Protein AF-A0A7R9FUA0-F1 (afdb_monomer)

InterPro domains:
  IPR000454 ATP synthase, F0 complex, subunit C [MF_01396] (3-68)
  IPR000454 ATP synthase, F0 complex, subunit C [PR00124] (5-24)
  IPR000454 ATP synthase, F0 complex, subunit C [PR00124] (26-41)
  IPR000454 ATP synthase, F0 complex, subunit C [PR00124] (43-68)
  IPR002146 ATP synthase, F0 complex, subunit b/b', bacterial/chloroplast [PF00430] (59-171)
  IPR005864 ATP synthase, F0 complex, subunit b, bacterial [TIGR01144] (65-170)
  IPR020537 ATP synthase, F0 complex, subunit C, DCCD-binding site [PS00605] (33-54)
  IPR028987 F-type ATP synthase subunit B-like, membrane domain superfamily [SSF81573] (109-167)
  IPR035921 F/V-ATP synthase subunit C superfamily [SSF81333] (5-68)
  IPR038662 F1F0 ATP synthase subunit C superfamily [G3DSA:1.20.20.10] (1-71)
  IPR050059 ATP synthase B chain [PTHR33445] (61-171)

Mean predicted aligned error: 13.06 Å

Nearest PDB structures (foldseek):
  7jg7-assembly1_2  TM=8.855E-01  e=2.041E-02  Mycolicibacterium smegmatis
  7njl-assembly1_P  TM=8.592E-01  e=2.041E-02  Mycolicibacterium smegmatis MC2 155

pLDDT: mean 89.9, std 9.07, range [44.91, 97.06]

Solvent-accessible surface area (backbone atoms only — not comparable to full-atom values): 8968 Å² total; per-residue (Å²): 108,62,70,54,49,32,54,51,48,31,51,50,37,52,52,53,35,54,51,50,42,50,51,48,52,52,55,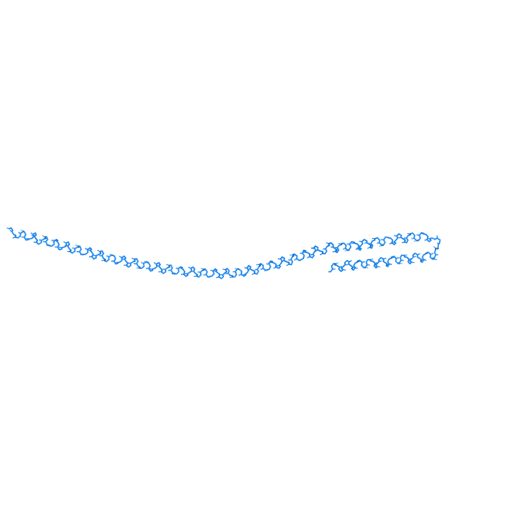42,52,58,48,31,74,74,39,65,91,53,35,70,59,47,51,52,55,42,51,53,54,40,51,53,46,47,53,55,31,53,51,52,33,51,52,32,48,49,50,37,67,64,49,51,56,60,52,51,51,56,50,51,52,50,52,50,53,50,52,52,51,51,53,48,51,52,50,49,52,52,50,51,53,50,49,50,52,49,48,55,49,50,55,49,48,54,52,50,54,50,52,51,52,53,49,51,52,49,54,52,50,53,49,53,55,49,53,54,51,50,53,51,50,53,53,52,50,49,52,53,51,52,51,50,51,51,50,50,51,51,50,51,51,50,52,52,52,51,53,56,64,74,73,112

Foldseek 3Di:
DLVCVLVVVLVVLVVVLVVQLVVLVVVLVVVCVVPVPCNVVSVVVSVVSSVVSVVVSVVSSVVSVCCCVPVVVVVVVVVVVVVVVVVVVVVVVVVVVVVVVVVVVVVVVVVVVVVVVVVVVVVVVVVVVVVVVVVVVVVVVVVVVVVVVVVVVVVVVVVVVVVVVVVVVVVD

Sequence (172 aa):
IASAGGAVGAGIAALAAGIGVGQIGKGALESIARQPEVAGEIRSNMILAAALVEGVALFGVIAGILAIKFAWKPILEALNERESNIADSIASAEKMKSEMASMKSENENLLNQAREERSLLLKEAKETKDKIINEAKDQAKEEANKIMLEARQQIEMQKNAAIVDVKNQIGS

Organism: NCBI:txid69355

Secondary structure (DSSP, 8-state):
-HHHHHHHHHHHHHHHHHHHHHHHHHHHHHHHHH-GGGHHHHHHHHHHHHHHHHHHHHHHHHHHHHHHHHHHHHHHHHHHHHHHHHHHHHHHHHHHHHHHHHHHHHHHHHHHHHHHHHHHHHHHHHHHHHHHHHHHHHHHHHHHHHHHHHHHHHHHHHHHHHHHHHHHHHT-

Structure (mmCIF, N/CA/C/O backbone):
data_AF-A0A7R9FUA0-F1
#
_entry.id   AF-A0A7R9FUA0-F1
#
loop_
_atom_site.group_PDB
_atom_site.id
_atom_site.type_symbol
_atom_site.label_atom_id
_atom_site.label_alt_id
_atom_site.label_comp_id
_atom_site.label_asym_id
_atom_site.label_entity_id
_atom_site.label_seq_id
_atom_site.pdbx_PDB_ins_code
_atom_site.Cartn_x
_atom_site.Cartn_y
_atom_site.Cartn_z
_atom_site.occupancy
_atom_site.B_iso_or_equiv
_atom_site.auth_seq_id
_atom_site.auth_comp_id
_atom_site.auth_asym_id
_atom_site.auth_atom_id
_atom_site.pdbx_PDB_model_num
ATOM 1 N N . ILE A 1 1 ? 9.793 -3.498 -24.331 1.00 51.75 1 ILE A N 1
ATOM 2 C CA . ILE A 1 1 ? 9.483 -2.537 -25.423 1.00 51.75 1 ILE A CA 1
ATOM 3 C C . ILE A 1 1 ? 10.664 -1.598 -25.683 1.00 51.75 1 ILE A C 1
ATOM 5 O O . ILE A 1 1 ? 11.112 -1.562 -26.820 1.00 51.75 1 ILE A O 1
ATOM 9 N N . ALA A 1 2 ? 11.254 -0.922 -24.682 1.00 54.72 2 ALA A N 1
ATOM 10 C CA . ALA A 1 2 ? 12.409 -0.047 -24.958 1.00 54.72 2 ALA A CA 1
ATOM 11 C C . ALA A 1 2 ? 13.696 -0.810 -25.324 1.00 54.72 2 ALA A C 1
ATOM 13 O O . ALA A 1 2 ? 14.436 -0.349 -26.186 1.00 54.72 2 ALA A O 1
ATOM 14 N N . SER A 1 3 ? 13.928 -2.002 -24.757 1.00 57.81 3 SER A N 1
ATOM 15 C CA . SER A 1 3 ? 15.054 -2.869 -25.153 1.00 57.81 3 SER A CA 1
ATOM 16 C C . SER A 1 3 ? 14.996 -3.291 -26.624 1.00 57.81 3 SER A C 1
ATOM 18 O O . SER A 1 3 ? 16.020 -3.321 -27.299 1.00 57.81 3 SER A O 1
ATOM 20 N N . ALA A 1 4 ? 13.790 -3.540 -27.138 1.00 61.22 4 ALA A N 1
ATOM 21 C CA . ALA A 1 4 ? 13.564 -3.800 -28.554 1.00 61.22 4 ALA A CA 1
ATOM 22 C C . ALA A 1 4 ? 13.719 -2.519 -29.392 1.00 61.22 4 ALA A C 1
ATOM 24 O O . ALA A 1 4 ? 14.338 -2.557 -30.447 1.00 61.22 4 ALA A O 1
ATOM 25 N N . GLY A 1 5 ? 13.226 -1.375 -28.903 1.00 69.06 5 GLY A N 1
ATOM 26 C CA . GLY A 1 5 ? 13.237 -0.105 -29.635 1.00 69.06 5 GLY A CA 1
ATOM 27 C C . GLY A 1 5 ? 14.632 0.390 -30.018 1.00 69.06 5 GLY A C 1
ATOM 28 O O . GLY A 1 5 ? 14.858 0.723 -31.177 1.00 69.06 5 GLY A O 1
ATOM 29 N N . GLY A 1 6 ? 15.591 0.406 -29.090 1.00 71.69 6 GLY A N 1
ATOM 30 C CA . GLY A 1 6 ? 16.940 0.881 -29.428 1.00 71.69 6 GLY A CA 1
ATOM 31 C C . GLY A 1 6 ? 17.837 -0.171 -30.092 1.00 71.69 6 GLY A C 1
ATOM 32 O O . GLY A 1 6 ? 18.723 0.215 -30.846 1.00 71.69 6 GLY A O 1
ATOM 33 N N . ALA A 1 7 ? 17.578 -1.476 -29.927 1.00 73.75 7 ALA A N 1
ATOM 34 C CA . ALA A 1 7 ? 18.237 -2.508 -30.740 1.00 73.75 7 ALA A CA 1
ATOM 35 C C . ALA A 1 7 ? 17.773 -2.445 -32.208 1.00 73.75 7 ALA A C 1
ATOM 37 O O . ALA A 1 7 ? 18.589 -2.493 -33.128 1.00 73.75 7 ALA A O 1
ATOM 38 N N . VAL A 1 8 ? 16.468 -2.256 -32.427 1.00 80.88 8 VAL A N 1
ATOM 39 C CA . VAL A 1 8 ? 15.888 -2.032 -33.759 1.00 80.88 8 VAL A CA 1
ATOM 40 C C . VAL A 1 8 ? 16.378 -0.706 -34.346 1.00 80.88 8 VAL A C 1
ATOM 42 O O . VAL A 1 8 ? 16.800 -0.672 -35.498 1.00 80.88 8 VAL A O 1
ATOM 45 N N . GLY A 1 9 ? 16.405 0.369 -33.552 1.00 81.44 9 GLY A N 1
ATOM 46 C CA . GLY A 1 9 ? 16.921 1.674 -33.976 1.00 81.44 9 GLY A CA 1
ATOM 47 C C . GLY A 1 9 ? 18.394 1.633 -34.389 1.00 81.44 9 GLY A C 1
ATOM 48 O O . GLY A 1 9 ? 18.750 2.174 -35.433 1.00 81.44 9 GLY A O 1
ATOM 49 N N . ALA A 1 10 ? 19.238 0.927 -33.630 1.00 82.19 10 ALA A N 1
ATOM 50 C CA . ALA A 1 10 ? 20.641 0.720 -33.980 1.00 82.19 10 ALA A CA 1
ATOM 51 C C . ALA A 1 10 ? 20.805 -0.084 -35.281 1.00 82.19 10 ALA A C 1
ATOM 53 O O . ALA A 1 10 ? 21.627 0.273 -36.124 1.00 82.19 10 ALA A O 1
ATOM 54 N N . GLY A 1 11 ? 19.992 -1.128 -35.479 1.00 83.56 11 GLY A N 1
ATOM 55 C CA . GLY A 1 11 ? 19.981 -1.909 -36.718 1.00 83.56 11 GLY A CA 1
ATOM 56 C C . GLY A 1 11 ? 19.582 -1.077 -37.940 1.00 83.56 11 GLY A C 1
ATOM 57 O O . GLY A 1 11 ? 20.246 -1.141 -38.972 1.00 83.56 11 GLY A O 1
ATOM 58 N N . ILE A 1 12 ? 18.549 -0.238 -37.813 1.00 88.12 12 ILE A N 1
ATOM 59 C CA . ILE A 1 12 ? 18.115 0.673 -38.883 1.00 88.12 12 ILE A CA 1
ATOM 60 C C . ILE A 1 12 ? 19.203 1.710 -39.192 1.00 88.12 12 ILE A C 1
ATOM 62 O O . ILE A 1 12 ? 19.491 1.950 -40.363 1.00 88.12 12 ILE A O 1
ATOM 66 N N . ALA A 1 13 ? 19.838 2.291 -38.170 1.00 86.62 13 ALA A N 1
ATOM 67 C CA . ALA A 1 13 ? 20.917 3.261 -38.353 1.00 86.62 13 ALA A CA 1
ATOM 68 C C . ALA A 1 13 ? 22.127 2.651 -39.081 1.00 86.62 13 ALA A C 1
ATOM 70 O O . ALA A 1 13 ? 22.660 3.265 -40.004 1.00 86.62 13 ALA A O 1
ATOM 71 N N . ALA A 1 14 ? 22.516 1.423 -38.724 1.00 86.31 14 ALA A N 1
ATOM 72 C CA . ALA A 1 14 ? 23.598 0.705 -39.394 1.00 86.31 14 ALA A CA 1
ATOM 73 C C . ALA A 1 14 ? 23.268 0.398 -40.867 1.00 86.31 14 ALA A C 1
ATOM 75 O O . ALA A 1 14 ? 24.108 0.599 -41.744 1.00 86.31 14 ALA A O 1
ATOM 76 N N . LEU A 1 15 ? 22.035 -0.033 -41.159 1.00 90.44 15 LEU A N 1
ATOM 77 C CA . LEU A 1 15 ? 21.583 -0.283 -42.532 1.00 90.44 15 LEU A CA 1
ATOM 78 C C . LEU A 1 15 ? 21.534 1.003 -43.366 1.00 90.44 15 LEU A C 1
ATOM 80 O O . LEU A 1 15 ? 22.014 1.016 -44.498 1.00 90.44 15 LEU A O 1
ATOM 84 N N . ALA A 1 16 ? 20.999 2.092 -42.810 1.00 90.56 16 ALA A N 1
ATOM 85 C CA . ALA A 1 16 ? 20.942 3.388 -43.482 1.00 90.56 16 ALA A CA 1
ATOM 86 C C . ALA A 1 16 ? 22.345 3.934 -43.791 1.00 90.56 16 ALA A C 1
ATOM 88 O O . ALA A 1 16 ? 22.583 4.416 -44.899 1.00 90.56 16 ALA A O 1
ATOM 89 N N . ALA A 1 17 ? 23.288 3.798 -42.853 1.00 91.38 17 ALA A N 1
ATOM 90 C CA . ALA A 1 17 ? 24.682 4.177 -43.065 1.00 91.38 17 ALA A CA 1
ATOM 91 C C . ALA A 1 17 ? 25.343 3.331 -44.161 1.00 91.38 17 ALA A C 1
ATOM 93 O O . ALA A 1 17 ? 25.964 3.884 -45.066 1.00 91.38 17 ALA A O 1
ATOM 94 N N . GLY A 1 18 ? 25.143 2.007 -44.139 1.00 92.50 18 GLY A N 1
ATOM 95 C CA . GLY A 1 18 ? 25.663 1.105 -45.169 1.00 92.50 18 GLY A CA 1
ATOM 96 C C . GLY A 1 18 ? 25.138 1.436 -46.570 1.00 92.50 18 GLY A C 1
ATOM 97 O O . GLY A 1 18 ? 25.909 1.474 -47.530 1.00 92.50 18 GLY A O 1
ATOM 98 N N . ILE A 1 19 ? 23.843 1.749 -46.688 1.00 94.75 19 ILE A N 1
ATOM 99 C CA . ILE A 1 19 ? 23.236 2.189 -47.953 1.00 94.75 19 ILE A CA 1
ATOM 100 C C . ILE A 1 19 ? 23.822 3.538 -48.396 1.00 94.75 19 ILE A C 1
ATOM 102 O O . ILE A 1 19 ? 24.214 3.676 -49.555 1.00 94.75 19 ILE A O 1
ATOM 106 N N . GLY A 1 20 ? 23.922 4.514 -47.489 1.00 92.94 20 GLY A N 1
ATOM 107 C CA . GLY A 1 20 ? 24.445 5.849 -47.792 1.00 92.94 20 GLY A CA 1
ATOM 108 C C . GLY A 1 20 ? 25.903 5.827 -48.258 1.00 92.94 20 GLY A C 1
ATOM 109 O O . GLY A 1 20 ? 26.226 6.385 -49.307 1.00 92.94 20 GLY A O 1
ATOM 110 N N . VAL A 1 21 ? 26.776 5.113 -47.540 1.00 93.62 21 VAL A N 1
ATOM 111 C CA . VAL A 1 21 ? 28.188 4.942 -47.922 1.00 93.62 21 VAL A CA 1
ATOM 112 C C . VAL A 1 21 ? 28.309 4.186 -49.249 1.00 93.62 21 VAL A C 1
ATOM 114 O O . VAL A 1 21 ? 29.110 4.567 -50.102 1.00 93.62 21 VAL A O 1
ATOM 117 N N . GLY A 1 22 ? 27.473 3.168 -49.481 1.00 92.88 22 GLY A N 1
ATOM 118 C CA . GLY A 1 22 ? 27.433 2.440 -50.752 1.00 92.88 22 GLY A CA 1
ATOM 119 C C . GLY A 1 22 ? 27.054 3.323 -51.948 1.00 92.88 22 GLY A C 1
ATOM 120 O O . GLY A 1 22 ? 27.674 3.227 -53.009 1.00 92.88 22 GLY A O 1
ATOM 121 N N . GLN A 1 23 ? 26.079 4.223 -51.782 1.00 95.12 23 GLN A N 1
ATOM 122 C CA . GLN A 1 23 ? 25.691 5.188 -52.818 1.00 95.12 23 GLN A CA 1
ATOM 123 C C . GLN A 1 23 ? 26.795 6.215 -53.096 1.00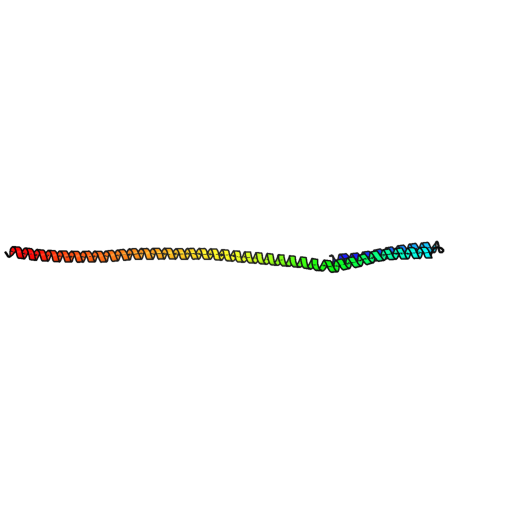 95.12 23 GLN A C 1
ATOM 125 O O . GLN A 1 23 ? 27.081 6.495 -54.262 1.00 95.12 23 GLN A O 1
ATOM 130 N N . ILE A 1 24 ? 27.450 6.721 -52.046 1.00 94.62 24 ILE A N 1
ATOM 131 C CA . ILE A 1 24 ? 28.606 7.621 -52.156 1.00 94.62 24 ILE A CA 1
ATOM 132 C C . ILE A 1 24 ? 29.740 6.937 -52.936 1.00 94.62 24 ILE A C 1
ATOM 134 O O . ILE A 1 24 ? 30.256 7.501 -53.902 1.00 94.62 24 ILE A O 1
ATOM 138 N N . GLY A 1 25 ? 30.080 5.694 -52.576 1.00 93.88 25 GLY A N 1
ATOM 139 C CA . GLY A 1 25 ? 31.113 4.911 -53.254 1.00 93.88 25 GLY A CA 1
ATOM 140 C C . GLY A 1 25 ? 30.787 4.644 -54.725 1.00 93.88 25 GLY A C 1
ATOM 141 O O . GLY A 1 25 ? 31.639 4.839 -55.591 1.00 93.88 25 GLY A O 1
ATOM 142 N N . LYS A 1 26 ? 29.540 4.267 -55.038 1.00 94.81 26 LYS A N 1
ATOM 143 C CA . LYS A 1 26 ? 29.090 4.057 -56.422 1.00 94.81 26 LYS A CA 1
ATOM 144 C C . LYS A 1 26 ? 29.214 5.332 -57.264 1.00 94.81 26 LYS A C 1
ATOM 146 O O . LYS A 1 26 ? 29.804 5.288 -58.342 1.00 94.81 26 LYS A O 1
ATOM 151 N N . GLY A 1 27 ? 28.704 6.461 -56.765 1.00 94.56 27 GLY A N 1
ATOM 152 C CA . GLY A 1 27 ? 28.768 7.743 -57.473 1.00 94.56 27 GLY A CA 1
ATOM 153 C C . GLY A 1 27 ? 30.206 8.222 -57.696 1.00 94.56 27 GLY A C 1
ATOM 154 O O . GLY A 1 27 ? 30.535 8.732 -58.770 1.00 94.56 27 GLY A O 1
ATOM 155 N N . ALA A 1 28 ? 31.087 7.993 -56.719 1.00 94.69 28 ALA A N 1
ATOM 156 C CA . ALA A 1 28 ? 32.506 8.307 -56.841 1.00 94.69 28 ALA A CA 1
ATOM 157 C C . ALA A 1 28 ? 33.205 7.444 -57.904 1.00 94.69 28 ALA A C 1
ATOM 159 O O . ALA A 1 28 ? 33.931 7.982 -58.738 1.00 94.69 28 ALA A O 1
ATOM 160 N N . LEU A 1 29 ? 32.960 6.127 -57.925 1.00 93.94 29 LEU A N 1
ATOM 161 C CA . LEU A 1 29 ? 33.554 5.214 -58.910 1.00 93.94 29 LEU A CA 1
ATOM 162 C C . LEU A 1 29 ? 33.118 5.540 -60.345 1.00 93.94 29 LEU A C 1
ATOM 164 O O . LEU A 1 29 ? 33.961 5.597 -61.240 1.00 93.94 29 LEU A O 1
ATOM 168 N N . GLU A 1 30 ? 31.827 5.804 -60.565 1.00 94.88 30 GLU A N 1
ATOM 169 C CA . GLU A 1 30 ? 31.300 6.201 -61.879 1.00 94.88 30 GLU A CA 1
ATOM 170 C C . GLU A 1 30 ? 31.902 7.532 -62.361 1.00 94.88 30 GLU A C 1
ATOM 172 O O . GLU A 1 30 ? 32.226 7.681 -63.541 1.00 94.88 30 GLU A O 1
ATOM 177 N N . SER A 1 31 ? 32.095 8.486 -61.447 1.00 93.12 31 SER A N 1
ATOM 178 C CA . SER A 1 31 ? 32.685 9.793 -61.759 1.00 93.12 31 SER A CA 1
ATOM 179 C C . SER A 1 31 ? 34.174 9.683 -62.099 1.00 93.12 31 SER A C 1
ATOM 181 O O . SER A 1 31 ? 34.619 10.274 -63.081 1.00 93.12 31 SER A O 1
ATOM 183 N N . ILE A 1 32 ? 34.928 8.865 -61.355 1.00 94.50 32 ILE A N 1
ATOM 184 C CA . ILE A 1 32 ? 36.348 8.583 -61.626 1.00 94.50 32 ILE A CA 1
ATOM 185 C C . ILE A 1 32 ? 36.524 7.889 -62.980 1.00 94.50 32 ILE A C 1
ATOM 187 O O . ILE A 1 32 ? 37.438 8.226 -63.726 1.00 94.50 32 ILE A O 1
ATOM 191 N N . ALA A 1 33 ? 35.643 6.943 -63.321 1.00 93.50 33 ALA A N 1
ATOM 192 C CA . ALA A 1 33 ? 35.697 6.246 -64.605 1.00 93.50 33 ALA A CA 1
ATOM 193 C C . ALA A 1 33 ? 35.474 7.190 -65.802 1.00 93.50 33 ALA A C 1
ATOM 195 O O . ALA A 1 33 ? 36.043 6.974 -66.869 1.00 93.50 33 ALA A O 1
ATOM 196 N N . ARG A 1 34 ? 34.659 8.241 -65.629 1.00 95.56 34 ARG A N 1
ATOM 197 C CA . ARG A 1 34 ? 34.401 9.259 -66.662 1.00 95.56 34 ARG A CA 1
ATOM 198 C C . ARG A 1 34 ? 35.485 10.332 -66.733 1.00 95.56 34 ARG A C 1
ATOM 200 O O . ARG A 1 34 ? 35.724 10.861 -67.813 1.00 95.56 34 ARG A O 1
ATOM 207 N N . GLN A 1 35 ? 36.097 10.679 -65.603 1.00 95.12 35 GLN A N 1
ATOM 208 C CA . GLN A 1 35 ? 37.088 11.750 -65.498 1.00 95.12 35 GLN A CA 1
ATOM 209 C C . GLN A 1 35 ? 38.278 11.296 -64.634 1.00 95.12 35 GLN A C 1
ATOM 211 O O . GLN A 1 35 ? 38.358 11.638 -63.451 1.00 95.12 35 GLN A O 1
ATOM 216 N N . PRO A 1 36 ? 39.224 10.524 -65.201 1.00 92.31 36 PRO A N 1
ATOM 217 C CA . PRO A 1 36 ? 40.348 9.983 -64.437 1.00 92.31 36 PRO A CA 1
ATOM 218 C C . PRO A 1 36 ? 41.317 11.068 -63.941 1.00 92.31 36 PRO A C 1
ATOM 220 O O . PRO A 1 36 ? 41.993 10.865 -62.935 1.00 92.31 36 PRO A O 1
ATOM 223 N N . GLU A 1 37 ? 41.355 12.230 -64.600 1.00 94.81 37 GLU A N 1
ATOM 224 C CA . GLU A 1 37 ? 42.251 13.344 -64.258 1.00 94.81 37 GLU A CA 1
ATOM 225 C C . GLU A 1 37 ? 41.959 13.959 -62.877 1.00 94.81 37 GLU A C 1
ATOM 227 O O . GLU A 1 37 ? 42.885 14.375 -62.185 1.00 94.81 37 GLU A O 1
ATOM 232 N N . VAL A 1 38 ? 40.698 13.949 -62.421 1.00 94.94 38 VAL A N 1
ATOM 233 C CA . VAL A 1 38 ? 40.273 14.510 -61.117 1.00 94.94 38 VAL A CA 1
ATOM 234 C C . VAL A 1 38 ? 40.051 13.439 -60.039 1.00 94.94 38 VAL A C 1
ATOM 236 O O . VAL A 1 38 ? 39.432 13.685 -59.001 1.00 94.94 38 VAL A O 1
ATOM 239 N N . ALA A 1 39 ? 40.566 12.223 -60.242 1.00 93.50 39 ALA A N 1
ATOM 240 C CA . ALA A 1 39 ? 40.287 11.090 -59.360 1.00 93.50 39 ALA A CA 1
ATOM 241 C C . ALA A 1 39 ? 40.723 11.303 -57.898 1.00 93.50 39 ALA A C 1
ATOM 243 O O . ALA A 1 39 ? 40.066 10.805 -56.981 1.00 93.50 39 ALA A O 1
ATOM 244 N N . GLY A 1 40 ? 41.817 12.036 -57.669 1.00 93.81 40 GLY A N 1
ATOM 245 C CA . GLY A 1 40 ? 42.303 12.347 -56.321 1.00 93.81 40 GLY A CA 1
ATOM 246 C C . GLY A 1 40 ? 41.316 13.199 -55.517 1.00 93.81 40 GLY A C 1
ATOM 247 O O . GLY A 1 40 ? 41.034 12.889 -54.359 1.00 93.81 40 GLY A O 1
ATOM 248 N N . GLU A 1 41 ? 40.732 14.218 -56.149 1.00 93.94 41 GLU A N 1
ATOM 249 C CA . GLU A 1 41 ? 39.766 15.123 -55.520 1.00 93.94 41 GLU A CA 1
ATOM 250 C C . GLU A 1 41 ? 38.442 14.408 -55.214 1.00 93.94 41 GLU A C 1
ATOM 252 O O . GLU A 1 41 ? 37.923 14.504 -54.100 1.00 93.94 41 GLU A O 1
ATOM 257 N N . ILE A 1 42 ? 37.951 13.591 -56.156 1.00 93.50 42 ILE A N 1
ATOM 258 C CA . ILE A 1 42 ? 36.741 12.777 -55.958 1.00 93.50 42 ILE A CA 1
ATOM 259 C C . ILE A 1 42 ? 36.920 11.815 -54.777 1.00 93.50 42 ILE A C 1
ATOM 261 O O . ILE A 1 42 ? 36.027 11.704 -53.937 1.00 93.50 42 ILE A O 1
ATOM 265 N N . ARG A 1 43 ? 38.073 11.138 -54.670 1.00 93.19 43 ARG A N 1
ATOM 266 C CA . ARG A 1 43 ? 38.357 10.232 -53.543 1.00 93.19 43 ARG A CA 1
ATOM 267 C C . ARG A 1 43 ? 38.380 10.966 -52.204 1.00 93.19 43 ARG A C 1
ATOM 269 O O . ARG A 1 43 ? 37.825 10.448 -51.239 1.00 93.19 43 ARG A O 1
ATOM 276 N N . SER A 1 44 ? 38.987 12.151 -52.147 1.00 93.62 44 SER A N 1
ATOM 277 C CA . SER A 1 44 ? 39.048 12.957 -50.922 1.00 93.62 44 SER A CA 1
ATOM 278 C C . SER A 1 44 ? 37.646 13.346 -50.437 1.00 93.62 44 SER A C 1
ATOM 280 O O . SER A 1 44 ? 37.272 13.063 -49.297 1.00 93.62 44 SER A O 1
ATOM 282 N N . ASN A 1 45 ? 36.821 13.893 -51.335 1.00 93.31 45 ASN A N 1
ATOM 283 C CA . ASN A 1 45 ? 35.456 14.309 -51.009 1.00 93.31 45 ASN A CA 1
ATOM 284 C C . ASN A 1 45 ? 34.553 13.113 -50.657 1.00 93.31 45 ASN A C 1
ATOM 286 O O . ASN A 1 45 ? 33.724 13.209 -49.752 1.00 93.31 45 ASN A O 1
ATOM 290 N N . MET A 1 46 ? 34.746 11.967 -51.321 1.00 95.31 46 MET A N 1
ATOM 291 C CA . MET A 1 46 ? 34.051 10.711 -51.017 1.00 95.31 46 MET A CA 1
ATOM 292 C C . MET A 1 46 ? 34.345 10.230 -49.592 1.00 95.31 46 MET A C 1
ATOM 294 O O . MET A 1 46 ? 33.416 9.899 -48.857 1.00 95.31 46 MET A O 1
ATOM 298 N N . ILE A 1 47 ? 35.621 10.199 -49.192 1.00 94.31 47 ILE A N 1
ATOM 299 C CA . ILE A 1 47 ? 36.030 9.764 -47.849 1.00 94.31 47 ILE A CA 1
ATOM 300 C C . ILE A 1 47 ? 35.473 10.715 -46.787 1.00 94.31 47 ILE A C 1
ATOM 302 O O . ILE A 1 47 ? 34.956 10.249 -45.774 1.00 94.31 47 ILE A O 1
ATOM 306 N N . LEU A 1 48 ? 35.516 12.029 -47.029 1.00 95.19 48 LEU A N 1
ATOM 307 C CA . LEU A 1 48 ? 34.947 13.017 -46.112 1.00 95.19 48 LEU A CA 1
ATOM 308 C C . LEU A 1 48 ? 33.438 12.803 -45.914 1.00 95.19 48 LEU A C 1
ATOM 310 O O . LEU A 1 48 ? 32.961 12.770 -44.781 1.00 95.19 48 LEU A O 1
ATOM 314 N N . ALA A 1 49 ? 32.691 12.611 -47.005 1.00 93.12 49 ALA A N 1
ATOM 315 C CA . ALA A 1 49 ? 31.257 12.348 -46.941 1.00 93.12 49 ALA A CA 1
ATOM 316 C C . ALA A 1 49 ? 30.946 11.025 -46.217 1.00 93.12 49 ALA A C 1
ATOM 318 O O . ALA A 1 49 ? 30.062 10.989 -45.361 1.00 93.12 49 ALA A O 1
ATOM 319 N N . ALA A 1 50 ? 31.694 9.956 -46.510 1.00 93.25 50 ALA A N 1
ATOM 320 C CA . ALA A 1 50 ? 31.536 8.663 -45.845 1.00 93.25 50 ALA A CA 1
ATOM 321 C C . ALA A 1 50 ? 31.816 8.753 -44.333 1.00 93.25 50 ALA A C 1
ATOM 323 O O . ALA A 1 50 ? 31.024 8.254 -43.536 1.00 93.25 50 ALA A O 1
ATOM 324 N N . ALA A 1 51 ? 32.876 9.463 -43.932 1.00 93.81 51 ALA A N 1
ATOM 325 C CA . ALA A 1 51 ? 33.230 9.658 -42.527 1.00 93.81 51 ALA A CA 1
ATOM 326 C C . ALA A 1 51 ? 32.148 10.421 -41.742 1.00 93.81 51 ALA A C 1
ATOM 328 O O . ALA A 1 51 ? 31.866 10.090 -40.590 1.00 93.81 51 ALA A O 1
ATOM 329 N N . LEU A 1 52 ? 31.500 11.418 -42.359 1.00 94.19 52 LEU A N 1
ATOM 330 C CA . LEU A 1 52 ? 30.388 12.140 -41.730 1.00 94.19 52 LEU A CA 1
ATOM 331 C C . LEU A 1 52 ? 29.162 11.240 -41.523 1.00 94.19 52 LEU A C 1
ATOM 333 O O . LEU A 1 52 ? 28.547 11.280 -40.456 1.00 94.19 52 LEU A O 1
ATOM 337 N N . VAL A 1 53 ? 28.825 10.408 -42.515 1.00 92.69 53 VAL A N 1
ATOM 338 C CA . VAL A 1 53 ? 27.714 9.445 -42.416 1.00 92.69 53 VAL A CA 1
ATOM 339 C C . VAL A 1 53 ? 27.973 8.424 -4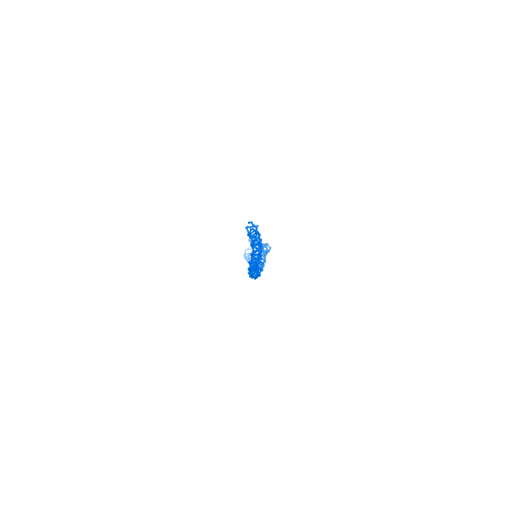1.306 1.00 92.69 53 VAL A C 1
ATOM 341 O O . VAL A 1 53 ? 27.091 8.184 -40.478 1.00 92.69 53 VAL A O 1
ATOM 344 N N . GLU A 1 54 ? 29.183 7.866 -41.234 1.00 91.06 54 GLU A N 1
ATOM 345 C CA . GLU A 1 54 ? 29.563 6.938 -40.163 1.00 91.06 54 GLU A CA 1
ATOM 346 C C . GLU A 1 54 ? 29.551 7.603 -38.782 1.00 91.06 54 GLU A C 1
ATOM 348 O O . GLU A 1 54 ? 29.065 7.005 -37.820 1.00 91.06 54 GLU A O 1
ATOM 353 N N . GLY A 1 55 ? 30.014 8.853 -38.673 1.00 92.19 55 GLY A N 1
ATOM 354 C CA . GLY A 1 55 ? 30.033 9.593 -37.410 1.00 92.19 55 GLY A CA 1
ATOM 355 C C . GLY A 1 55 ? 28.644 9.744 -36.784 1.00 92.19 55 GLY A C 1
ATOM 356 O O . GLY A 1 55 ? 28.459 9.451 -35.600 1.00 92.19 55 GLY A O 1
ATOM 357 N N . VAL A 1 56 ? 27.643 10.136 -37.579 1.00 90.69 56 VAL A N 1
ATOM 358 C CA . VAL A 1 56 ? 26.257 10.271 -37.094 1.00 90.69 56 VAL A CA 1
ATOM 359 C C . VAL A 1 56 ? 25.648 8.905 -36.763 1.00 90.69 56 VAL A C 1
ATOM 361 O O . VAL A 1 56 ? 24.950 8.768 -35.755 1.00 90.69 56 VAL A O 1
ATOM 364 N N . ALA A 1 57 ? 25.940 7.880 -37.567 1.00 90.69 57 ALA A N 1
ATOM 365 C CA . ALA A 1 57 ? 25.432 6.531 -37.344 1.00 90.69 57 ALA A CA 1
ATOM 366 C C . ALA A 1 57 ? 25.959 5.922 -36.035 1.00 90.69 57 ALA A C 1
ATOM 368 O O . ALA A 1 57 ? 25.172 5.443 -35.217 1.00 90.69 57 ALA A O 1
ATOM 369 N N . LEU A 1 58 ? 27.273 5.993 -35.794 1.00 90.44 58 LEU A N 1
ATOM 370 C CA . LEU A 1 58 ? 27.893 5.489 -34.566 1.00 90.44 58 LEU A CA 1
ATOM 371 C C . LEU A 1 58 ? 27.394 6.240 -33.331 1.00 90.44 58 LEU A C 1
ATOM 373 O O . LEU A 1 58 ? 27.081 5.612 -32.318 1.00 90.44 58 LEU A O 1
ATOM 377 N N . PHE A 1 59 ? 27.254 7.565 -33.423 1.00 89.88 59 PHE A N 1
ATOM 378 C CA . PHE A 1 59 ? 26.686 8.361 -32.341 1.00 89.88 59 PHE A CA 1
ATOM 379 C C . PHE A 1 59 ? 25.261 7.910 -31.992 1.00 89.88 59 PHE A C 1
ATOM 381 O O . PHE A 1 59 ? 24.969 7.656 -30.824 1.00 89.88 59 PHE A O 1
ATOM 388 N N . GLY A 1 60 ? 24.389 7.745 -32.993 1.00 86.75 60 GLY A N 1
ATOM 389 C CA . GLY A 1 60 ? 23.009 7.299 -32.785 1.00 86.75 60 GLY A CA 1
ATOM 390 C C . GLY A 1 60 ? 22.914 5.902 -32.164 1.00 86.75 60 GLY A C 1
ATOM 391 O O . GLY A 1 60 ? 22.141 5.693 -31.227 1.00 86.75 60 GLY A O 1
ATOM 392 N N . VAL A 1 61 ? 23.740 4.961 -32.632 1.00 87.00 61 VAL A N 1
ATOM 393 C CA . VAL A 1 61 ? 23.808 3.593 -32.089 1.00 87.00 61 VAL A CA 1
ATOM 394 C C . VAL A 1 61 ? 24.242 3.608 -30.622 1.00 87.00 61 VAL A C 1
ATOM 396 O O . VAL A 1 61 ? 23.579 3.009 -29.773 1.00 87.00 61 VAL A O 1
ATOM 399 N N . ILE A 1 62 ? 25.327 4.317 -30.301 1.00 87.25 62 ILE A N 1
ATOM 400 C CA . ILE A 1 62 ? 25.862 4.380 -28.937 1.00 87.25 62 ILE A CA 1
ATOM 401 C C . ILE A 1 62 ? 24.873 5.085 -28.005 1.00 87.25 62 ILE A C 1
ATOM 403 O O . ILE A 1 62 ? 24.553 4.553 -26.941 1.00 87.25 62 ILE A O 1
ATOM 407 N N . ALA A 1 63 ? 24.336 6.240 -28.407 1.00 85.62 63 ALA A N 1
ATOM 408 C CA . ALA A 1 63 ? 23.357 6.981 -27.618 1.00 85.62 63 ALA A CA 1
ATOM 409 C C . ALA A 1 63 ? 22.096 6.145 -27.342 1.00 85.62 63 ALA A C 1
ATOM 411 O O . ALA A 1 63 ? 21.621 6.106 -26.207 1.00 85.62 63 ALA A O 1
ATOM 412 N N . GLY A 1 64 ? 21.595 5.413 -28.343 1.00 83.62 64 GLY A N 1
ATOM 413 C CA . GLY A 1 64 ? 20.444 4.522 -28.193 1.00 83.62 64 GLY A CA 1
ATOM 414 C C . GLY A 1 64 ? 20.697 3.372 -27.215 1.00 83.62 64 GLY A C 1
ATOM 415 O O . GLY A 1 64 ? 19.870 3.109 -26.340 1.00 83.62 64 GLY A O 1
ATOM 416 N N .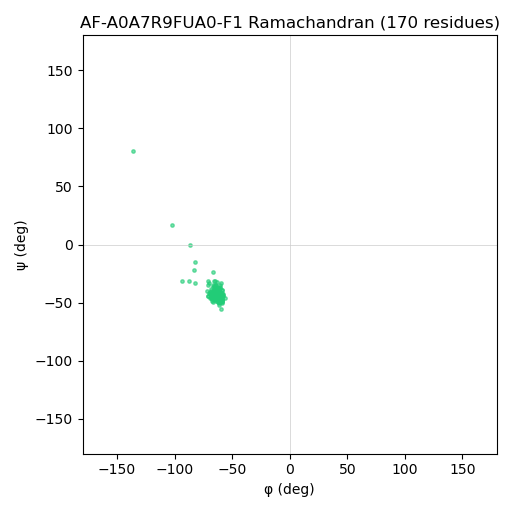 ILE A 1 65 ? 21.857 2.713 -27.307 1.00 83.00 65 ILE A N 1
ATOM 417 C CA . ILE A 1 65 ? 22.230 1.620 -26.393 1.00 83.00 65 ILE A CA 1
ATOM 418 C C . ILE A 1 65 ? 22.376 2.133 -24.957 1.00 83.00 65 ILE A C 1
ATOM 420 O O . ILE A 1 65 ? 21.874 1.498 -24.025 1.00 83.00 65 ILE A O 1
ATOM 424 N N . LEU A 1 66 ? 23.031 3.281 -24.764 1.00 84.12 66 LEU A N 1
ATOM 425 C CA . LEU A 1 66 ? 23.181 3.894 -23.444 1.00 84.12 66 LEU A CA 1
ATOM 426 C C . LEU A 1 66 ? 21.813 4.276 -22.867 1.00 84.12 66 LEU A C 1
ATOM 428 O O . LEU A 1 66 ? 21.519 3.927 -21.726 1.00 84.12 66 LEU A O 1
ATOM 432 N N . ALA A 1 67 ? 20.941 4.901 -23.661 1.00 82.81 67 ALA A N 1
ATOM 433 C CA . ALA A 1 67 ? 19.594 5.256 -23.227 1.00 82.81 67 ALA A CA 1
ATOM 434 C C . ALA A 1 67 ? 18.797 4.026 -22.769 1.00 82.81 67 ALA A C 1
ATOM 436 O O . ALA A 1 67 ? 18.202 4.058 -21.697 1.00 82.81 67 ALA A O 1
ATOM 437 N N . ILE A 1 68 ? 18.838 2.907 -23.504 1.00 81.06 68 ILE A N 1
ATOM 438 C CA . ILE A 1 68 ? 18.187 1.665 -23.055 1.00 81.06 68 ILE A CA 1
ATOM 439 C C . ILE A 1 68 ? 18.800 1.172 -21.746 1.00 81.06 68 ILE A C 1
ATOM 441 O O . ILE A 1 68 ? 18.075 0.879 -20.794 1.00 81.06 68 ILE A O 1
ATOM 445 N N . LYS A 1 69 ? 20.131 1.039 -21.711 1.00 80.56 69 LYS A N 1
ATOM 446 C CA . LYS A 1 69 ? 20.842 0.420 -20.590 1.00 80.56 69 LYS A CA 1
ATOM 447 C C . LYS A 1 69 ? 20.622 1.189 -19.290 1.00 80.56 69 LYS A C 1
ATOM 449 O O . LYS A 1 69 ? 20.479 0.566 -18.240 1.00 80.56 69 LYS A O 1
ATOM 454 N N . PHE A 1 70 ? 20.577 2.516 -19.368 1.00 84.44 70 PHE A N 1
ATOM 455 C CA . PHE A 1 70 ? 20.455 3.377 -18.199 1.00 84.44 70 PHE A CA 1
ATOM 456 C C . PHE A 1 70 ? 19.014 3.769 -17.863 1.00 84.44 70 PHE A C 1
ATOM 458 O O . PHE A 1 70 ? 18.718 3.903 -16.683 1.00 84.44 70 PHE A O 1
ATOM 465 N N . ALA A 1 71 ? 18.103 3.903 -18.834 1.00 81.50 71 ALA A N 1
ATOM 466 C CA . ALA A 1 71 ? 16.723 4.314 -18.552 1.00 81.50 71 ALA A CA 1
ATOM 467 C C . ALA A 1 71 ? 15.789 3.139 -18.218 1.00 81.50 71 ALA A C 1
ATOM 469 O O . ALA A 1 71 ? 14.864 3.300 -17.428 1.00 81.50 71 ALA A O 1
ATOM 470 N N . TRP A 1 72 ? 16.008 1.9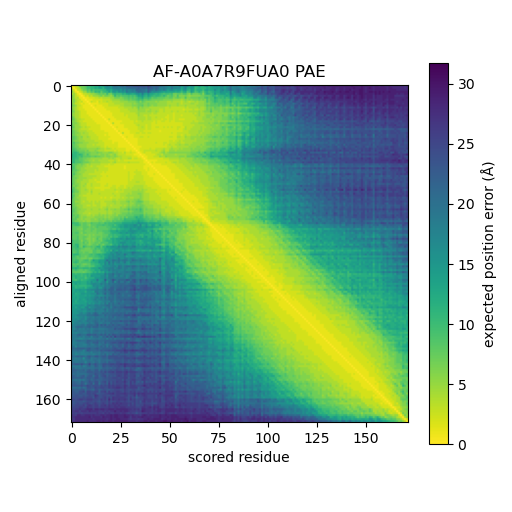44 -18.778 1.00 83.75 72 TRP A N 1
ATOM 471 C CA . TRP A 1 72 ? 15.068 0.828 -18.598 1.00 83.75 72 TRP A CA 1
ATOM 472 C C . TRP A 1 72 ? 15.054 0.281 -17.166 1.00 83.75 72 TRP A C 1
ATOM 474 O O . TRP A 1 72 ? 13.988 0.003 -16.623 1.00 83.75 72 TRP A O 1
ATOM 484 N N . LYS A 1 73 ? 16.232 0.160 -16.541 1.00 84.62 73 LYS A N 1
ATOM 485 C CA . LYS A 1 73 ? 16.371 -0.354 -15.173 1.00 84.62 73 LYS A CA 1
ATOM 486 C C . LYS A 1 73 ? 15.607 0.491 -14.131 1.00 84.62 73 LYS A C 1
ATOM 488 O O . LYS A 1 73 ? 14.753 -0.091 -13.469 1.00 84.62 73 LYS A O 1
ATOM 493 N N . PRO A 1 74 ? 15.820 1.819 -14.011 1.00 88.44 74 PRO A N 1
ATOM 494 C CA . PRO A 1 74 ? 15.100 2.632 -13.027 1.00 88.44 74 PRO A CA 1
ATOM 495 C C . PRO A 1 74 ? 13.593 2.717 -13.302 1.00 88.44 74 PRO A C 1
ATOM 497 O O . PRO A 1 74 ? 12.810 2.796 -12.364 1.00 88.44 74 PRO A O 1
ATOM 500 N N . ILE A 1 75 ? 13.156 2.663 -14.567 1.00 88.44 75 ILE A N 1
ATOM 501 C CA . ILE A 1 75 ? 11.722 2.654 -14.903 1.00 88.44 75 ILE A CA 1
ATOM 502 C C . ILE A 1 75 ? 11.053 1.368 -14.413 1.00 88.44 75 ILE A C 1
ATOM 504 O O . ILE A 1 75 ? 9.968 1.428 -13.839 1.00 88.44 75 ILE A O 1
ATOM 508 N N . LEU A 1 76 ? 11.685 0.212 -14.641 1.00 87.88 76 LEU A N 1
ATOM 509 C CA . LEU A 1 76 ? 11.166 -1.063 -14.148 1.00 87.88 76 LEU A CA 1
ATOM 510 C C . LEU A 1 76 ? 11.154 -1.118 -12.623 1.00 87.88 76 LEU A C 1
ATOM 512 O O . LEU A 1 76 ? 10.195 -1.617 -12.047 1.00 87.88 76 LEU A O 1
ATOM 516 N N . GLU A 1 77 ? 12.194 -0.592 -11.984 1.00 91.94 77 GLU A N 1
ATOM 517 C CA . GLU A 1 77 ? 12.278 -0.518 -10.528 1.00 91.94 77 GLU A CA 1
ATOM 518 C C . GLU A 1 77 ? 11.154 0.355 -9.954 1.00 91.94 77 GLU A C 1
ATOM 520 O O . GLU A 1 77 ? 10.404 -0.110 -9.104 1.00 91.94 77 GLU A O 1
ATOM 525 N N . ALA A 1 78 ? 10.930 1.548 -10.514 1.00 92.62 78 ALA A N 1
ATOM 526 C CA . ALA A 1 78 ? 9.834 2.428 -10.108 1.00 92.62 78 ALA A CA 1
ATOM 527 C C . ALA A 1 78 ? 8.438 1.832 -10.379 1.00 92.62 78 ALA A C 1
ATOM 529 O O . ALA A 1 78 ? 7.496 2.074 -9.623 1.00 92.62 78 ALA A O 1
ATOM 530 N N . LEU A 1 79 ? 8.269 1.072 -11.467 1.00 92.62 79 LEU A N 1
ATOM 531 C CA . LEU A 1 79 ? 7.019 0.362 -11.759 1.00 92.62 79 LEU A CA 1
ATOM 532 C C . LEU A 1 79 ? 6.760 -0.756 -10.749 1.00 92.62 79 LEU A C 1
ATOM 534 O O . LEU A 1 79 ? 5.653 -0.840 -10.226 1.00 92.62 79 LEU A O 1
ATOM 538 N N . ASN A 1 80 ? 7.777 -1.564 -10.451 1.00 94.38 80 ASN A N 1
ATOM 539 C CA . ASN A 1 80 ? 7.675 -2.659 -9.491 1.00 94.38 80 ASN A CA 1
ATOM 540 C C . ASN A 1 80 ? 7.439 -2.135 -8.065 1.00 94.38 80 ASN A C 1
ATOM 542 O O . ASN A 1 80 ? 6.614 -2.665 -7.331 1.00 94.38 80 ASN A O 1
ATOM 546 N N . GLU A 1 81 ? 8.092 -1.033 -7.689 1.00 95.44 81 GLU A N 1
ATOM 547 C CA . GLU A 1 81 ? 7.845 -0.347 -6.419 1.00 95.44 81 GLU A CA 1
ATOM 548 C C . GLU A 1 81 ? 6.392 0.141 -6.312 1.00 95.44 81 GLU A C 1
ATOM 550 O O . GLU A 1 81 ? 5.749 -0.028 -5.277 1.00 95.44 81 GLU A O 1
ATOM 555 N N . ARG A 1 82 ? 5.828 0.712 -7.384 1.00 95.38 82 ARG A N 1
ATOM 556 C CA . ARG A 1 82 ? 4.408 1.104 -7.410 1.00 95.38 82 ARG A CA 1
ATOM 557 C C . ARG A 1 82 ? 3.478 -0.097 -7.301 1.00 95.38 82 ARG A C 1
ATOM 559 O O . ARG A 1 82 ? 2.499 -0.021 -6.568 1.00 95.38 82 ARG A O 1
ATOM 566 N N . GLU A 1 83 ? 3.770 -1.173 -8.023 1.00 94.31 83 GLU A N 1
ATOM 567 C CA . GLU A 1 83 ? 2.993 -2.412 -7.968 1.00 94.31 83 GLU A CA 1
ATOM 568 C C . GLU A 1 83 ? 2.993 -3.005 -6.553 1.00 94.31 83 GLU A C 1
ATOM 570 O O . GLU A 1 83 ? 1.922 -3.268 -6.007 1.00 94.31 83 GLU A O 1
ATOM 575 N N . SER A 1 84 ? 4.167 -3.099 -5.919 1.00 95.31 84 SER A N 1
ATOM 576 C CA . SER A 1 84 ? 4.314 -3.546 -4.529 1.00 95.31 84 SER A CA 1
ATOM 577 C C . SER A 1 84 ? 3.532 -2.658 -3.564 1.00 95.31 84 SER A C 1
ATOM 579 O O . SER A 1 84 ? 2.725 -3.160 -2.790 1.00 95.31 84 SER A O 1
ATOM 581 N N . ASN A 1 85 ? 3.694 -1.334 -3.646 1.00 95.50 85 ASN A N 1
ATOM 582 C CA . ASN A 1 85 ? 2.988 -0.399 -2.768 1.00 95.50 85 ASN A CA 1
ATOM 583 C C . ASN A 1 85 ? 1.460 -0.490 -2.913 1.00 95.50 85 ASN A C 1
ATOM 585 O O . ASN A 1 85 ? 0.732 -0.360 -1.926 1.00 95.50 85 ASN A O 1
ATOM 589 N N . ILE A 1 86 ? 0.956 -0.701 -4.133 1.00 95.56 86 ILE A N 1
ATOM 590 C CA . ILE A 1 86 ? -0.477 -0.905 -4.380 1.00 95.56 86 ILE A CA 1
ATOM 591 C C . ILE A 1 86 ? -0.933 -2.229 -3.763 1.00 95.56 86 ILE A C 1
ATOM 593 O O . ILE A 1 86 ? -1.957 -2.247 -3.080 1.00 95.56 86 ILE A O 1
ATOM 597 N N . ALA A 1 87 ? -0.178 -3.311 -3.965 1.00 95.75 87 ALA A N 1
ATOM 598 C CA . ALA A 1 87 ? -0.492 -4.615 -3.392 1.00 95.75 87 ALA A CA 1
ATOM 599 C C . ALA A 1 87 ? -0.542 -4.555 -1.855 1.00 95.75 87 ALA A C 1
ATOM 601 O O . ALA A 1 87 ? -1.532 -4.982 -1.258 1.00 95.75 87 ALA A O 1
ATOM 602 N N . ASP A 1 88 ? 0.456 -3.931 -1.228 1.00 96.25 88 ASP A N 1
ATOM 603 C CA . ASP A 1 88 ? 0.528 -3.749 0.225 1.00 96.25 88 ASP A CA 1
ATOM 604 C C . ASP A 1 88 ? -0.613 -2.868 0.750 1.00 96.25 88 ASP A C 1
ATOM 606 O O . ASP A 1 88 ? -1.229 -3.172 1.774 1.00 96.25 88 ASP A O 1
ATOM 610 N N . SER A 1 89 ? -0.954 -1.796 0.028 1.00 95.12 89 SER A N 1
ATOM 611 C CA . SER A 1 89 ? -2.063 -0.907 0.398 1.00 95.12 89 SER A CA 1
ATOM 612 C C . SER A 1 89 ? -3.414 -1.619 0.336 1.00 95.12 89 SER A C 1
ATOM 614 O O . SER A 1 89 ? -4.252 -1.426 1.218 1.00 95.12 89 SER A O 1
ATOM 616 N N . ILE A 1 90 ? -3.630 -2.466 -0.677 1.00 95.56 90 ILE A N 1
ATOM 617 C CA . ILE A 1 90 ? -4.852 -3.270 -0.812 1.00 95.56 90 ILE A CA 1
ATOM 618 C C . ILE A 1 90 ? -4.917 -4.330 0.292 1.00 95.56 90 ILE A C 1
ATOM 620 O O . ILE A 1 90 ? -5.949 -4.449 0.952 1.00 95.56 90 ILE A O 1
ATOM 624 N N . ALA A 1 91 ? -3.817 -5.043 0.548 1.00 95.75 91 ALA A N 1
ATOM 625 C CA . ALA A 1 91 ? -3.745 -6.037 1.617 1.00 95.75 91 ALA A CA 1
ATOM 626 C C . ALA A 1 91 ? -4.008 -5.410 2.998 1.00 95.75 91 ALA A C 1
ATOM 628 O O . ALA A 1 91 ? -4.768 -5.948 3.804 1.00 95.75 91 ALA A O 1
ATOM 629 N N . SER A 1 92 ? -3.436 -4.231 3.258 1.00 95.44 92 SER A N 1
ATOM 630 C CA . SER A 1 92 ? -3.683 -3.462 4.480 1.00 95.44 92 SER A CA 1
ATOM 631 C C . SER A 1 92 ? -5.143 -3.011 4.588 1.00 95.44 92 SER A C 1
ATOM 633 O O . SER A 1 92 ? -5.761 -3.165 5.640 1.00 95.44 92 SER A O 1
ATOM 635 N N . ALA A 1 93 ? -5.743 -2.524 3.498 1.00 94.31 93 ALA A N 1
ATOM 636 C CA . ALA A 1 93 ? -7.157 -2.157 3.467 1.00 94.31 93 ALA A CA 1
ATOM 637 C C . ALA A 1 93 ? -8.086 -3.351 3.745 1.00 94.31 93 ALA A C 1
ATOM 639 O O . ALA A 1 93 ? -9.068 -3.210 4.478 1.00 94.31 93 ALA A O 1
ATOM 640 N N . GLU A 1 94 ? -7.774 -4.532 3.212 1.00 94.31 94 GLU A N 1
ATOM 641 C CA . GLU A 1 94 ? -8.541 -5.752 3.470 1.00 94.31 94 GLU A CA 1
ATOM 642 C C . GLU A 1 94 ? -8.397 -6.221 4.925 1.00 94.31 94 GLU A C 1
ATOM 644 O O . GLU A 1 94 ? -9.400 -6.528 5.577 1.00 94.31 94 GLU A O 1
ATOM 649 N N . LYS A 1 95 ? -7.182 -6.154 5.484 1.00 95.88 95 LYS A N 1
ATOM 650 C CA . LYS A 1 95 ? -6.920 -6.413 6.907 1.00 95.88 95 LYS A CA 1
ATOM 651 C C . LYS A 1 95 ? -7.687 -5.449 7.808 1.00 95.88 95 LYS A C 1
ATOM 653 O O . LYS A 1 95 ? -8.387 -5.901 8.709 1.00 95.88 95 LYS A O 1
ATOM 658 N N . MET A 1 96 ? -7.639 -4.146 7.527 1.00 92.12 96 MET A N 1
ATOM 659 C CA . MET A 1 96 ? -8.412 -3.140 8.263 1.00 92.12 96 MET A CA 1
ATOM 660 C C . MET A 1 96 ? -9.910 -3.415 8.176 1.00 92.12 96 MET A C 1
ATOM 662 O O . MET A 1 96 ? -10.604 -3.325 9.179 1.00 92.12 96 MET A O 1
ATOM 666 N N . LYS A 1 97 ? -10.429 -3.797 7.005 1.00 93.19 97 LYS A N 1
ATOM 667 C CA . LYS A 1 97 ? -11.847 -4.144 6.856 1.00 93.19 97 LYS A CA 1
ATOM 668 C C . LYS A 1 97 ? -12.225 -5.366 7.698 1.00 93.19 97 LYS A C 1
ATOM 670 O O . LYS A 1 97 ? -13.286 -5.361 8.320 1.00 93.19 97 LYS A O 1
ATOM 675 N N . SER A 1 98 ? -11.366 -6.384 7.740 1.00 94.81 98 SER A N 1
ATOM 676 C CA . SER A 1 98 ? -11.550 -7.561 8.595 1.00 94.81 98 SER A CA 1
ATOM 677 C C . SER A 1 98 ? -11.509 -7.198 10.083 1.00 94.81 98 SER A C 1
ATOM 679 O O . SER A 1 98 ? -12.388 -7.611 10.834 1.00 94.81 98 SER A O 1
ATOM 681 N N . GLU A 1 99 ? -10.538 -6.389 10.509 1.00 94.44 99 GLU A N 1
A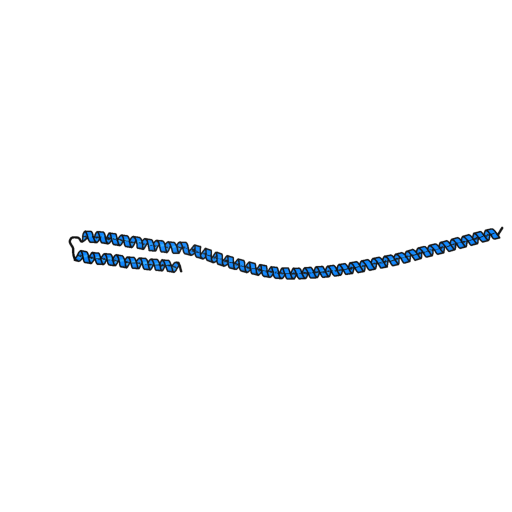TOM 682 C CA . GLU A 1 99 ? -10.412 -5.918 11.896 1.00 94.44 99 GLU A CA 1
ATOM 683 C C . GLU A 1 99 ? -11.565 -4.984 12.297 1.00 94.44 99 GLU A C 1
ATOM 685 O O . GLU A 1 99 ? -12.053 -5.031 13.420 1.00 94.44 99 GLU A O 1
ATOM 690 N N . MET A 1 100 ? -12.074 -4.161 11.377 1.00 91.31 100 MET A N 1
ATOM 691 C CA . MET A 1 100 ? -13.277 -3.356 11.603 1.00 91.31 100 MET A CA 1
ATOM 692 C C . MET A 1 100 ? -14.525 -4.228 11.753 1.00 91.31 100 MET A C 1
ATOM 694 O O . MET A 1 100 ? -15.401 -3.909 12.558 1.00 91.31 100 MET A O 1
ATOM 698 N N . ALA A 1 101 ? -14.619 -5.327 11.000 1.00 93.00 101 ALA A N 1
ATOM 699 C CA . ALA A 1 101 ? -15.713 -6.279 11.142 1.00 93.00 101 ALA A CA 1
ATOM 700 C C . ALA A 1 101 ? -15.654 -7.001 12.498 1.00 93.00 101 ALA A C 1
ATOM 702 O O . ALA A 1 101 ? -16.682 -7.095 13.173 1.00 93.00 101 ALA A O 1
ATOM 703 N N . SER A 1 102 ? -14.466 -7.440 12.933 1.00 94.12 102 SER A N 1
ATOM 704 C CA . SER A 1 102 ? -14.295 -8.051 14.256 1.00 94.12 102 SER A CA 1
ATOM 705 C C . SER A 1 102 ? -14.552 -7.047 15.377 1.00 94.12 102 SER A C 1
ATOM 707 O O . SER A 1 102 ? -15.331 -7.350 16.273 1.00 94.12 102 SER A O 1
ATOM 709 N N . MET A 1 103 ? -14.035 -5.817 15.281 1.00 92.69 103 MET A N 1
ATOM 710 C CA . MET A 1 103 ? -14.310 -4.758 16.259 1.00 92.69 103 MET A CA 1
ATOM 711 C C . MET A 1 103 ? -15.799 -4.440 16.367 1.00 92.69 103 MET A C 1
ATOM 713 O O . MET A 1 103 ? -16.293 -4.209 17.465 1.00 92.69 103 MET A O 1
ATOM 717 N N . LYS A 1 104 ? -16.544 -4.431 15.255 1.00 92.25 104 LYS A N 1
ATOM 718 C CA . LYS A 1 104 ? -17.994 -4.212 15.305 1.00 92.25 104 LYS A CA 1
ATOM 719 C C . LYS A 1 104 ? -18.706 -5.354 16.035 1.00 92.25 104 LYS A C 1
ATOM 721 O O . LYS A 1 104 ? -19.565 -5.083 16.869 1.00 92.25 104 LYS A O 1
ATOM 726 N N . SER A 1 105 ? -18.315 -6.603 15.770 1.00 93.50 105 SER A N 1
ATOM 727 C CA . SER A 1 105 ? -18.849 -7.769 16.482 1.00 93.50 105 SER A CA 1
ATOM 728 C C . SER A 1 105 ? -18.490 -7.750 17.971 1.00 93.50 105 SER A C 1
ATOM 730 O O . SER A 1 105 ? -19.342 -8.039 18.808 1.00 93.50 105 SER A O 1
ATOM 732 N N . GLU A 1 106 ? -17.252 -7.398 18.318 1.00 93.50 106 GLU A N 1
ATOM 733 C CA . GLU A 1 106 ? -16.801 -7.253 19.705 1.00 93.50 106 GLU A CA 1
ATOM 734 C C . GLU A 1 106 ? -17.537 -6.117 20.417 1.00 93.50 106 GLU A C 1
ATOM 736 O O . GLU A 1 106 ? -17.932 -6.275 21.568 1.00 93.50 106 GLU A O 1
ATOM 741 N N . ASN A 1 107 ? -17.794 -5.001 19.732 1.00 92.56 107 ASN A N 1
ATOM 742 C CA . ASN A 1 107 ? -18.556 -3.877 20.270 1.00 92.56 107 ASN A CA 1
ATOM 743 C C . ASN A 1 107 ? -20.013 -4.273 20.553 1.00 92.56 107 ASN A C 1
ATOM 745 O O . ASN A 1 107 ? -20.525 -4.003 21.637 1.00 92.56 107 ASN A O 1
ATOM 749 N N . GLU A 1 108 ? -20.666 -4.977 19.624 1.00 94.25 108 GLU A N 1
ATOM 750 C CA . GLU A 1 108 ? -22.017 -5.511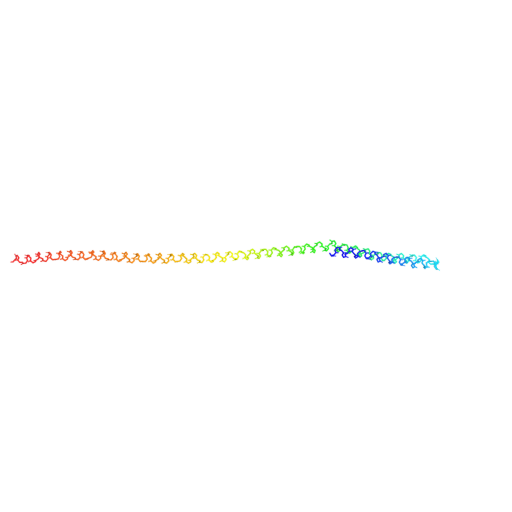 19.837 1.00 94.25 108 GLU A CA 1
ATOM 751 C C . GLU A 1 108 ? -22.059 -6.491 21.022 1.00 94.25 108 GLU A C 1
ATOM 753 O O . GLU A 1 108 ? -22.952 -6.395 21.869 1.00 94.25 108 GLU A O 1
ATOM 758 N N . ASN A 1 109 ? -21.066 -7.378 21.141 1.00 94.81 109 ASN A N 1
ATOM 759 C CA . ASN A 1 109 ? -20.944 -8.293 22.277 1.00 94.81 109 ASN A CA 1
ATOM 760 C C . ASN A 1 109 ? -20.721 -7.547 23.599 1.00 94.81 109 ASN A C 1
ATOM 762 O O . ASN A 1 109 ? -21.397 -7.845 24.582 1.00 94.81 109 ASN A O 1
ATOM 766 N N . LEU A 1 110 ? -19.839 -6.546 23.620 1.00 94.44 110 LEU A N 1
ATOM 767 C CA . LEU A 1 110 ? -19.567 -5.718 24.795 1.00 94.44 110 LEU A CA 1
ATOM 768 C C . LEU A 1 110 ? -20.815 -4.943 25.237 1.00 94.44 110 LEU A C 1
ATOM 770 O O . LEU A 1 110 ? -21.126 -4.887 26.424 1.00 94.44 110 LEU A O 1
ATOM 774 N N . LEU A 1 111 ? -21.574 -4.380 24.291 1.00 94.56 111 LEU A N 1
ATOM 775 C CA . LEU A 1 111 ? -22.837 -3.699 24.583 1.00 94.56 111 LEU A CA 1
ATOM 776 C C . LEU A 1 111 ? -23.886 -4.658 25.153 1.00 94.56 111 LEU A C 1
ATOM 778 O O . LEU A 1 111 ? -24.644 -4.272 26.045 1.00 94.56 111 LEU A O 1
ATOM 782 N N . ASN A 1 112 ? -23.944 -5.893 24.655 1.00 95.75 112 ASN A N 1
ATOM 783 C CA . ASN A 1 112 ? -24.845 -6.913 25.184 1.00 95.75 112 ASN A CA 1
ATOM 784 C C . ASN A 1 112 ? -24.438 -7.346 26.598 1.00 95.75 112 ASN A C 1
ATOM 786 O O . ASN A 1 112 ? -25.294 -7.356 27.480 1.00 95.75 112 ASN A O 1
ATOM 790 N N . GLN A 1 113 ? -23.149 -7.593 26.840 1.00 95.06 113 GLN A N 1
ATOM 791 C CA . GLN A 1 113 ? -22.620 -7.896 28.174 1.00 95.06 113 GLN A CA 1
ATOM 792 C C . GLN A 1 113 ? -22.913 -6.761 29.160 1.00 95.06 113 GLN A C 1
ATOM 794 O O . GLN A 1 113 ? -23.487 -6.999 30.217 1.00 95.06 113 GLN A O 1
ATOM 799 N N . ALA A 1 114 ? -22.648 -5.508 28.782 1.00 94.88 114 ALA A N 1
ATOM 800 C CA . ALA A 1 114 ? -22.949 -4.350 29.621 1.00 94.88 114 ALA A CA 1
ATOM 801 C C . ALA A 1 114 ? -24.455 -4.216 29.933 1.00 94.88 114 ALA A C 1
ATOM 803 O O . ALA A 1 114 ? -24.840 -3.789 31.024 1.00 94.88 114 ALA A O 1
ATOM 804 N N . ARG A 1 115 ? -25.339 -4.579 28.990 1.00 94.50 115 ARG A N 1
ATOM 805 C CA . ARG A 1 115 ? -26.796 -4.614 29.222 1.00 94.50 115 ARG A CA 1
ATOM 806 C C . ARG A 1 115 ? -27.195 -5.724 30.191 1.00 94.50 115 ARG A C 1
ATOM 808 O O . ARG A 1 115 ? -28.075 -5.494 31.021 1.00 94.50 115 ARG A O 1
ATOM 815 N N . GLU A 1 116 ? -26.573 -6.892 30.081 1.00 95.69 116 GLU A N 1
ATOM 816 C CA . GLU A 1 116 ? -26.817 -8.036 30.957 1.00 95.69 116 GLU A CA 1
ATOM 817 C C . GLU A 1 116 ? -26.327 -7.754 32.382 1.00 95.69 116 GLU A C 1
ATOM 819 O O . GLU A 1 116 ? -27.115 -7.846 33.325 1.00 95.69 116 GLU A O 1
ATOM 824 N N . GLU A 1 117 ? -25.097 -7.258 32.537 1.00 94.06 117 GLU A N 1
ATOM 825 C CA . GLU A 1 117 ? -24.549 -6.795 33.817 1.00 94.06 117 GLU A CA 1
ATOM 826 C C . GLU A 1 117 ? -25.435 -5.722 34.451 1.00 94.06 117 GLU A C 1
ATOM 828 O O . GLU A 1 117 ? -25.799 -5.824 35.621 1.00 94.06 117 GLU A O 1
ATOM 833 N N . ARG A 1 118 ? -25.875 -4.723 33.675 1.00 95.44 118 ARG A N 1
ATOM 834 C CA . ARG A 1 118 ? -26.809 -3.698 34.163 1.00 95.44 118 ARG A CA 1
ATOM 835 C C . ARG A 1 118 ? -28.123 -4.306 34.657 1.00 95.44 118 ARG A C 1
ATOM 837 O O . ARG A 1 118 ? -28.687 -3.817 35.637 1.00 95.44 118 ARG A O 1
ATOM 844 N N . SER A 1 119 ? -28.647 -5.320 33.968 1.00 95.69 119 SER A N 1
ATOM 845 C CA . SER A 1 119 ? -29.880 -6.001 34.371 1.00 95.69 119 SER A CA 1
ATOM 846 C C . SER A 1 119 ? -29.698 -6.740 35.696 1.00 95.69 119 SER A C 1
ATOM 848 O O . SER A 1 119 ? -30.548 -6.610 36.580 1.00 95.69 119 SER A O 1
ATOM 850 N N . LEU A 1 120 ? -28.568 -7.434 35.861 1.00 96.00 120 LEU A N 1
ATOM 851 C CA . LEU A 1 120 ? -28.198 -8.108 37.105 1.00 96.00 120 LEU A CA 1
ATOM 852 C C . LEU A 1 120 ? -28.063 -7.112 38.257 1.00 96.00 120 LEU A C 1
ATOM 854 O O . LEU A 1 120 ? -28.688 -7.298 39.296 1.00 96.00 120 LEU A O 1
ATOM 858 N N . LEU A 1 121 ? -27.361 -6.003 38.034 1.00 95.81 121 LEU A N 1
ATOM 859 C CA . LEU A 1 121 ? -27.163 -4.953 39.033 1.00 95.81 121 LEU A CA 1
ATOM 860 C C . LEU A 1 121 ? -28.501 -4.328 39.466 1.00 95.81 121 LEU A C 1
ATOM 862 O O . LEU A 1 121 ? -28.748 -4.108 40.649 1.00 95.81 121 LEU A O 1
ATOM 866 N N . LEU A 1 122 ? -29.419 -4.092 38.521 1.00 95.38 122 LEU A N 1
ATOM 867 C CA . LEU A 1 122 ? -30.777 -3.617 38.819 1.00 95.38 122 LEU A CA 1
ATOM 868 C C . LEU A 1 122 ? -31.602 -4.637 39.609 1.00 95.38 122 LEU A C 1
ATOM 870 O O . LEU A 1 122 ? -32.406 -4.241 40.456 1.00 95.38 122 LEU A O 1
ATOM 874 N N . LYS A 1 123 ? -31.445 -5.929 39.314 1.00 96.19 123 LYS A N 1
ATOM 875 C CA . LYS A 1 123 ? -32.113 -7.006 40.048 1.00 96.19 123 LYS A CA 1
ATOM 876 C C . LYS A 1 123 ? -31.583 -7.083 41.479 1.00 96.19 123 LYS A C 1
ATOM 878 O O . LYS A 1 123 ? -32.381 -7.031 42.409 1.00 96.19 123 LYS A O 1
ATOM 883 N N . GLU A 1 124 ? -30.267 -7.100 41.648 1.00 95.81 124 GLU A N 1
ATOM 884 C CA . GLU A 1 124 ? -29.602 -7.130 42.951 1.00 95.81 124 GLU A CA 1
ATOM 885 C C . GLU A 1 124 ? -29.943 -5.892 43.793 1.00 95.81 124 GLU A C 1
ATOM 887 O O . GLU A 1 124 ? -30.261 -6.008 44.976 1.00 95.81 124 GLU A O 1
ATOM 892 N N . ALA A 1 125 ? -29.985 -4.704 43.181 1.00 95.81 125 ALA A N 1
ATOM 893 C CA . ALA A 1 125 ? -30.404 -3.479 43.857 1.00 95.81 125 ALA A CA 1
ATOM 894 C C . ALA A 1 125 ? -31.868 -3.545 44.332 1.00 95.81 125 ALA A C 1
ATOM 896 O O . ALA A 1 125 ? -32.181 -3.072 45.426 1.00 95.81 125 ALA A O 1
ATOM 897 N N . LYS A 1 126 ? -32.773 -4.139 43.537 1.00 95.81 126 LYS A N 1
ATOM 898 C CA . LYS A 1 126 ? -34.174 -4.355 43.942 1.00 95.81 126 LYS A CA 1
ATOM 899 C C . LYS A 1 126 ? -34.286 -5.367 45.079 1.00 95.81 126 LYS A C 1
ATOM 901 O O . LYS A 1 126 ? -34.961 -5.073 46.057 1.00 95.81 126 LYS A O 1
ATOM 906 N N . GLU A 1 127 ? -33.600 -6.502 44.979 1.00 96.69 127 GLU A N 1
ATOM 907 C CA . GLU A 1 127 ? -33.591 -7.529 46.028 1.00 96.69 127 GLU A CA 1
ATOM 908 C C . GLU A 1 127 ? -33.019 -6.979 47.341 1.00 96.69 127 GLU A C 1
ATOM 910 O O . GLU A 1 127 ? -33.617 -7.152 48.402 1.00 96.69 127 GLU A O 1
ATOM 915 N N . THR A 1 128 ? -31.916 -6.232 47.267 1.00 96.19 128 THR A N 1
ATOM 916 C CA . THR A 1 128 ? -31.305 -5.563 48.425 1.00 96.19 128 THR A CA 1
ATOM 917 C C . THR A 1 128 ? -32.258 -4.545 49.043 1.00 96.19 128 THR A C 1
ATOM 919 O O . THR A 1 128 ? -32.445 -4.529 50.258 1.00 96.19 128 THR A O 1
ATOM 922 N N . LYS A 1 129 ? -32.914 -3.717 48.220 1.00 95.44 129 LYS A N 1
ATOM 923 C CA . LYS A 1 129 ? -33.925 -2.762 48.689 1.00 95.44 129 LYS A CA 1
ATOM 924 C C . LYS A 1 129 ? -35.075 -3.473 49.406 1.00 95.44 129 LYS A C 1
ATOM 926 O O . LYS A 1 129 ? -35.461 -3.050 50.494 1.00 95.44 129 LYS A O 1
ATOM 931 N N . ASP A 1 130 ? -35.640 -4.513 48.802 1.00 96.25 130 ASP A N 1
ATOM 932 C CA . ASP A 1 130 ? -36.780 -5.232 49.374 1.00 96.25 130 ASP A CA 1
ATOM 933 C C . ASP A 1 130 ? -36.388 -5.926 50.686 1.00 96.25 130 ASP A C 1
ATOM 935 O O . ASP A 1 130 ? -37.153 -5.897 51.652 1.00 96.25 130 ASP A O 1
ATOM 939 N N . LYS A 1 131 ? -35.161 -6.457 50.764 1.00 97.06 131 LYS A N 1
ATOM 940 C CA . LYS A 1 131 ? -34.587 -7.008 51.994 1.00 97.06 131 LYS A CA 1
ATOM 941 C C . LYS A 1 131 ? -34.474 -5.952 53.097 1.00 97.06 131 LYS A C 1
ATOM 943 O O . LYS A 1 131 ? -34.989 -6.188 54.185 1.00 97.06 131 LYS A O 1
ATOM 948 N N . ILE A 1 132 ? -33.915 -4.774 52.804 1.00 96.00 132 ILE A N 1
ATOM 949 C CA . ILE A 1 132 ? -33.818 -3.659 53.765 1.00 96.00 132 ILE A CA 1
ATOM 950 C C . ILE A 1 132 ? -35.208 -3.247 54.272 1.00 96.00 132 ILE A C 1
ATOM 952 O O . ILE A 1 132 ? -35.390 -3.020 55.465 1.00 96.00 132 ILE A O 1
ATOM 956 N N . ILE A 1 133 ? -36.207 -3.162 53.385 1.00 95.81 133 ILE A N 1
ATOM 957 C CA . ILE A 1 133 ? -37.578 -2.797 53.775 1.00 95.81 133 ILE A CA 1
ATOM 958 C C . ILE A 1 133 ? -38.189 -3.850 54.705 1.00 95.81 133 ILE A C 1
ATOM 960 O O . ILE A 1 133 ? -38.873 -3.488 55.664 1.00 95.81 133 ILE A O 1
ATOM 964 N N . ASN A 1 134 ? -37.979 -5.136 54.425 1.00 96.19 134 ASN A N 1
ATOM 965 C CA . ASN A 1 134 ? -38.508 -6.212 55.261 1.00 96.19 134 ASN A CA 1
ATOM 966 C C . ASN A 1 134 ? -37.806 -6.261 56.623 1.00 96.19 134 ASN A C 1
ATOM 968 O O . ASN A 1 134 ? -38.492 -6.272 57.640 1.00 96.19 134 ASN A O 1
ATOM 972 N N . GLU A 1 135 ? -36.474 -6.170 56.655 1.00 95.81 135 GLU A N 1
ATOM 973 C CA . GLU A 1 135 ? -35.701 -6.109 57.903 1.00 95.81 135 GLU A CA 1
ATOM 974 C C . GLU A 1 135 ? -36.111 -4.907 58.763 1.00 95.81 135 GLU A C 1
ATOM 976 O O . GLU A 1 135 ? -36.364 -5.062 59.956 1.00 95.81 135 GLU A O 1
ATOM 981 N N . ALA A 1 136 ? -36.279 -3.723 58.163 1.00 95.31 136 ALA A N 1
ATOM 982 C CA . ALA A 1 136 ? -36.753 -2.539 58.878 1.00 95.31 136 ALA A CA 1
ATOM 983 C C . ALA A 1 136 ? -38.174 -2.721 59.444 1.00 95.31 136 ALA A C 1
ATOM 985 O O . ALA A 1 136 ? -38.461 -2.274 60.555 1.00 95.31 136 ALA A O 1
ATOM 986 N N . LYS A 1 137 ? -39.078 -3.387 58.708 1.00 96.00 137 LYS A N 1
ATOM 987 C CA . LYS A 1 137 ? -40.432 -3.704 59.198 1.00 96.00 137 LYS A CA 1
ATOM 988 C C . LYS A 1 137 ? -40.408 -4.696 60.355 1.00 96.00 137 LYS A C 1
ATOM 990 O O . LYS A 1 137 ? -41.203 -4.545 61.282 1.00 96.00 137 LYS A O 1
ATOM 995 N N . ASP A 1 138 ? -39.546 -5.703 60.290 1.00 96.44 138 ASP A N 1
ATOM 996 C CA . ASP A 1 138 ? -39.444 -6.725 61.328 1.00 96.44 138 ASP A CA 1
ATOM 997 C C . ASP A 1 138 ? -38.829 -6.146 62.606 1.00 96.44 138 ASP A C 1
ATOM 999 O O . ASP A 1 138 ? -39.419 -6.300 63.675 1.00 96.44 138 ASP A O 1
ATOM 1003 N N . GLN A 1 139 ? -37.759 -5.352 62.489 1.00 95.38 139 GLN A N 1
ATOM 1004 C CA . GLN A 1 139 ? -37.191 -4.596 63.612 1.00 95.38 139 GLN A CA 1
ATOM 1005 C C . GLN A 1 139 ? -38.215 -3.640 64.235 1.00 95.38 139 GLN A C 1
ATOM 1007 O O . GLN A 1 139 ? -38.349 -3.581 65.454 1.00 95.38 139 GLN A O 1
ATOM 1012 N N . ALA A 1 140 ? -38.996 -2.925 63.417 1.00 95.25 140 ALA A N 1
ATOM 1013 C CA . ALA A 1 140 ? -40.037 -2.033 63.924 1.00 95.25 140 ALA A CA 1
ATOM 1014 C C . ALA A 1 140 ? -41.138 -2.786 64.690 1.00 95.25 140 ALA A C 1
ATOM 1016 O O . ALA A 1 140 ? -41.624 -2.288 65.704 1.00 95.25 140 ALA A O 1
ATOM 1017 N N . LYS A 1 141 ? -41.538 -3.985 64.238 1.00 94.50 141 LYS A N 1
ATOM 1018 C CA . LYS A 1 141 ? -42.488 -4.837 64.975 1.00 94.50 141 LYS A CA 1
ATOM 1019 C C . LYS A 1 141 ? -41.898 -5.334 66.288 1.00 94.50 141 LYS A C 1
ATOM 1021 O O . LYS A 1 141 ? -42.613 -5.372 67.286 1.00 94.50 141 LYS A O 1
ATOM 1026 N N . GLU A 1 142 ? -40.633 -5.739 66.282 1.00 96.00 142 GLU A N 1
ATOM 1027 C CA . GLU A 1 142 ? -39.941 -6.222 67.474 1.00 96.00 142 GLU A CA 1
ATOM 1028 C C . GLU A 1 142 ? -39.833 -5.117 68.534 1.00 96.00 142 GLU A C 1
ATOM 1030 O O . GLU A 1 142 ? -40.252 -5.319 69.675 1.00 96.00 142 GLU A O 1
ATOM 1035 N N . GLU A 1 143 ? -39.416 -3.913 68.135 1.00 93.62 143 GLU A N 1
ATOM 1036 C CA . GLU A 1 143 ? -39.333 -2.755 69.029 1.00 93.62 143 GLU A CA 1
ATOM 1037 C C . GLU A 1 143 ? -40.724 -2.315 69.516 1.00 93.62 143 GLU A C 1
ATOM 1039 O O . GLU A 1 143 ? -40.918 -2.050 70.702 1.00 93.62 143 GLU A O 1
ATOM 1044 N N . ALA A 1 144 ? -41.739 -2.318 68.642 1.00 94.50 144 ALA A N 1
ATOM 1045 C CA . ALA A 1 144 ? -43.118 -2.023 69.035 1.00 94.50 144 ALA A CA 1
ATOM 1046 C C . ALA A 1 144 ? -43.660 -3.041 70.052 1.00 94.50 144 ALA A C 1
ATOM 1048 O O . ALA A 1 144 ? -44.305 -2.655 71.029 1.00 94.50 144 ALA A O 1
ATOM 1049 N N . ASN A 1 145 ? -43.382 -4.334 69.861 1.00 94.69 145 ASN A N 1
ATOM 1050 C CA . ASN A 1 145 ? -43.753 -5.375 70.818 1.00 94.69 145 ASN A CA 1
ATOM 1051 C C . ASN A 1 145 ? -43.070 -5.148 72.168 1.00 94.69 145 ASN A C 1
ATOM 1053 O O . ASN A 1 145 ? -43.724 -5.279 73.202 1.00 94.69 145 ASN A O 1
ATOM 1057 N N . LYS A 1 146 ? -41.788 -4.769 72.163 1.00 95.50 146 LYS A N 1
ATOM 1058 C CA . LYS A 1 146 ? -41.017 -4.470 73.371 1.00 95.50 146 LYS A CA 1
ATOM 1059 C C . LYS A 1 146 ? -41.597 -3.280 74.137 1.00 95.50 146 LYS A C 1
ATOM 1061 O O . LYS A 1 146 ? -41.906 -3.423 75.317 1.00 95.50 146 LYS A O 1
ATOM 1066 N N . ILE A 1 147 ? -41.871 -2.169 73.449 1.00 94.31 147 ILE A N 1
ATOM 1067 C CA . ILE A 1 147 ? -42.520 -0.981 74.029 1.00 94.31 147 ILE A CA 1
ATOM 1068 C C . ILE A 1 147 ? -43.890 -1.341 74.622 1.00 94.31 147 ILE A C 1
ATOM 1070 O O . ILE A 1 147 ? -44.217 -0.930 75.732 1.00 94.31 147 ILE A O 1
ATOM 1074 N N . MET A 1 148 ? -44.697 -2.142 73.918 1.00 93.31 148 MET A N 1
ATOM 1075 C CA . MET A 1 148 ? -46.006 -2.588 74.416 1.00 93.31 148 MET A CA 1
ATOM 1076 C C . MET A 1 148 ? -45.893 -3.468 75.667 1.00 93.31 148 MET A C 1
ATOM 1078 O O . MET A 1 148 ? -46.750 -3.401 76.551 1.00 93.31 148 MET A O 1
ATOM 1082 N N . LEU A 1 149 ? -44.858 -4.304 75.746 1.00 93.38 149 LEU A N 1
ATOM 1083 C CA . LEU A 1 149 ? -44.606 -5.183 76.885 1.00 93.38 149 LEU A CA 1
ATOM 1084 C C . LEU A 1 149 ? -44.152 -4.375 78.106 1.00 93.38 149 LEU A C 1
ATOM 1086 O O . LEU A 1 149 ? -44.699 -4.560 79.193 1.00 93.38 149 LEU A O 1
ATOM 1090 N N . GLU A 1 150 ? -43.243 -3.420 77.906 1.00 93.50 150 GLU A N 1
ATOM 1091 C CA . GLU A 1 150 ? -42.816 -2.455 78.925 1.00 93.50 150 GLU A CA 1
ATOM 1092 C C . GLU A 1 150 ? -43.991 -1.597 79.416 1.00 93.50 150 GLU A C 1
ATOM 1094 O O . GLU A 1 150 ? -44.192 -1.458 80.622 1.00 93.50 150 GLU A O 1
ATOM 1099 N N . ALA A 1 151 ? -44.836 -1.094 78.509 1.00 93.69 151 ALA A N 1
ATOM 1100 C CA . ALA A 1 151 ? -46.031 -0.331 78.865 1.00 93.69 151 ALA A CA 1
ATOM 1101 C C . ALA A 1 151 ? -47.005 -1.161 79.720 1.00 93.69 151 ALA A C 1
ATOM 1103 O O . ALA A 1 151 ? -47.518 -0.672 80.726 1.00 93.69 151 ALA A O 1
ATOM 1104 N N . ARG A 1 152 ? -47.231 -2.438 79.379 1.00 91.75 152 ARG A N 1
ATOM 1105 C CA . ARG A 1 152 ? -48.059 -3.348 80.194 1.00 91.75 152 ARG A CA 1
ATOM 1106 C C . ARG A 1 152 ? -47.462 -3.590 81.577 1.00 91.75 152 ARG A C 1
ATOM 1108 O O . ARG A 1 152 ? -48.204 -3.574 82.554 1.00 91.75 152 ARG A O 1
ATOM 1115 N N . GLN A 1 153 ? -46.146 -3.781 81.671 1.00 92.56 153 GLN A N 1
ATOM 1116 C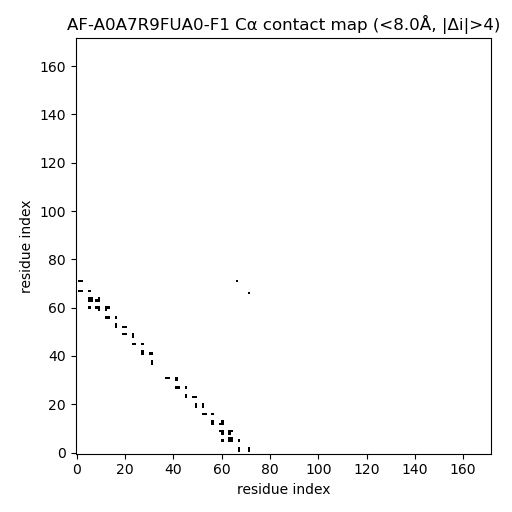 CA . GLN A 1 153 ? -45.455 -3.942 82.953 1.00 92.56 153 GLN A CA 1
ATOM 1117 C C . GLN A 1 153 ? -45.564 -2.684 83.820 1.00 92.56 153 GLN A C 1
ATOM 1119 O O . GLN A 1 153 ? -45.828 -2.789 85.016 1.00 92.56 153 GLN A O 1
ATOM 1124 N N . GLN A 1 154 ? -45.414 -1.495 83.230 1.00 91.62 154 GLN A N 1
ATOM 1125 C CA . GLN A 1 154 ? -45.606 -0.228 83.938 1.00 91.62 154 GLN A CA 1
ATOM 1126 C C . GLN A 1 154 ? -47.052 -0.062 84.417 1.00 91.62 154 GLN A C 1
ATOM 1128 O O . GLN A 1 154 ? -47.259 0.328 85.562 1.00 91.62 154 GLN A O 1
ATOM 1133 N N . ILE A 1 155 ? -48.047 -0.411 83.594 1.00 90.62 155 ILE A N 1
ATOM 1134 C CA . ILE A 1 155 ? -49.466 -0.386 83.987 1.00 90.62 155 ILE A CA 1
ATOM 1135 C C . ILE A 1 155 ? -49.733 -1.357 85.144 1.00 90.62 155 ILE A C 1
ATOM 1137 O O . ILE A 1 155 ? -50.424 -0.991 86.090 1.00 90.62 155 ILE A O 1
ATOM 1141 N N . GLU A 1 156 ? -49.184 -2.573 85.109 1.00 89.62 156 GLU A N 1
ATOM 1142 C CA . GLU A 1 156 ? -49.297 -3.540 86.211 1.00 89.62 156 GLU A CA 1
ATOM 1143 C C . GLU A 1 156 ? -48.645 -3.021 87.497 1.00 89.62 156 GLU A C 1
ATOM 1145 O O . GLU A 1 156 ? -49.258 -3.084 88.562 1.00 89.62 156 GLU A O 1
ATOM 1150 N N . MET A 1 157 ? -47.437 -2.457 87.408 1.00 89.81 157 MET A N 1
ATOM 1151 C CA . MET A 1 157 ? -46.762 -1.843 88.554 1.00 89.81 157 MET A CA 1
ATOM 1152 C C . MET A 1 157 ? -47.568 -0.674 89.123 1.00 89.81 157 MET A C 1
ATOM 1154 O O . MET A 1 157 ? -47.772 -0.617 90.334 1.00 89.81 157 MET A O 1
ATOM 1158 N N . GLN A 1 158 ? -48.073 0.222 88.270 1.00 88.25 158 GLN A N 1
ATOM 1159 C CA . GLN A 1 158 ? -48.914 1.348 88.685 1.00 88.25 158 GLN A CA 1
ATOM 1160 C C . GLN A 1 158 ? -50.232 0.877 89.304 1.00 88.25 158 GLN A C 1
ATOM 1162 O O . GLN A 1 158 ? -50.644 1.401 90.335 1.00 88.25 158 GLN A O 1
ATOM 1167 N N . LYS A 1 159 ? -50.874 -0.145 88.730 1.00 89.88 159 LYS A N 1
ATOM 1168 C CA . LYS A 1 159 ? -52.084 -0.763 89.282 1.00 89.88 159 LYS A CA 1
ATOM 1169 C C . LYS A 1 159 ? -51.815 -1.377 90.655 1.00 89.88 159 LYS A C 1
ATOM 1171 O O . LYS A 1 159 ? -52.588 -1.146 91.578 1.00 89.88 159 LYS A O 1
ATOM 1176 N N . ASN A 1 160 ? -50.730 -2.134 90.809 1.00 86.50 160 ASN A N 1
ATOM 1177 C CA . ASN A 1 160 ? -50.355 -2.739 92.088 1.00 86.50 160 ASN A CA 1
ATOM 1178 C C . ASN A 1 160 ? -50.019 -1.668 93.134 1.00 86.50 160 ASN A C 1
ATOM 1180 O O . ASN A 1 160 ? -50.481 -1.773 94.268 1.00 86.50 160 ASN A O 1
ATOM 1184 N N . ALA A 1 161 ? -49.292 -0.615 92.751 1.00 84.62 161 ALA A N 1
ATOM 1185 C CA . ALA A 1 161 ? -49.015 0.532 93.613 1.00 84.62 161 ALA A CA 1
ATOM 1186 C C . ALA A 1 161 ? -50.309 1.233 94.055 1.00 84.62 161 ALA A C 1
ATOM 1188 O O . ALA A 1 161 ? -50.487 1.479 95.242 1.00 84.62 161 ALA A O 1
ATOM 1189 N N . ALA A 1 162 ? -51.252 1.464 93.136 1.00 82.94 162 ALA A N 1
ATOM 1190 C CA . ALA A 1 162 ? -52.554 2.046 93.452 1.00 82.94 162 ALA A CA 1
ATOM 1191 C C . ALA A 1 162 ? -53.396 1.145 94.374 1.00 82.94 162 ALA A C 1
ATOM 1193 O O . ALA A 1 162 ? -54.046 1.645 95.285 1.00 82.94 162 ALA A O 1
ATOM 1194 N N . ILE A 1 163 ? -53.369 -0.182 94.194 1.00 81.94 163 ILE A N 1
ATOM 1195 C CA . ILE A 1 163 ? -54.047 -1.126 95.102 1.00 81.94 163 ILE A CA 1
ATOM 1196 C C . ILE A 1 163 ? -53.443 -1.059 96.510 1.00 81.94 163 ILE A C 1
ATOM 1198 O O . ILE A 1 163 ? -54.185 -1.077 97.491 1.00 81.94 163 ILE A O 1
ATOM 1202 N N . V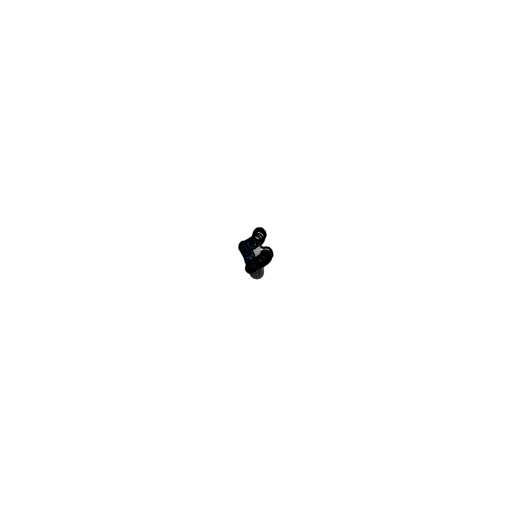AL A 1 164 ? -52.113 -0.988 96.621 1.00 80.25 164 VAL A N 1
ATOM 1203 C CA . VAL A 1 164 ? -51.423 -0.831 97.912 1.00 80.25 164 VAL A CA 1
ATOM 1204 C C . VAL A 1 164 ? -51.808 0.496 98.568 1.00 80.25 164 VAL A C 1
ATOM 1206 O O . VAL A 1 164 ? -52.123 0.509 99.756 1.00 80.25 164 VAL A O 1
ATOM 1209 N N . ASP A 1 165 ? -51.854 1.581 97.798 1.00 80.44 165 ASP A N 1
ATOM 1210 C CA . ASP A 1 165 ? -52.217 2.912 98.290 1.00 80.44 165 ASP A CA 1
ATOM 1211 C C . ASP A 1 165 ? -53.678 2.967 98.781 1.00 80.44 165 ASP A C 1
ATOM 1213 O O . ASP A 1 165 ? -53.954 3.405 99.898 1.00 80.44 165 ASP A O 1
ATOM 1217 N N . VAL A 1 166 ? -54.616 2.388 98.019 1.00 75.38 166 VAL A N 1
ATOM 1218 C CA . VAL A 1 166 ? -56.026 2.228 98.427 1.00 75.38 166 VAL A CA 1
ATOM 1219 C C . VAL A 1 166 ? -56.150 1.377 99.693 1.00 75.38 166 VAL A C 1
ATOM 1221 O O . VAL A 1 166 ? -56.924 1.705 100.592 1.00 75.38 166 VAL A O 1
ATOM 1224 N N . LYS A 1 167 ? -55.379 0.288 99.805 1.00 74.56 167 LYS A N 1
ATOM 1225 C CA . LYS A 1 167 ? -55.402 -0.578 100.992 1.00 74.56 167 LYS A CA 1
ATOM 1226 C C . LYS A 1 167 ? -54.895 0.151 102.242 1.00 74.56 167 LYS A C 1
ATOM 1228 O O . LYS A 1 167 ? -55.427 -0.086 103.323 1.00 74.56 167 LYS A O 1
ATOM 1233 N N . ASN A 1 168 ? -53.922 1.048 102.093 1.00 76.69 168 ASN A N 1
ATOM 1234 C CA . ASN A 1 168 ? -53.432 1.890 103.183 1.00 76.69 168 ASN A CA 1
ATOM 1235 C C . ASN A 1 168 ? -54.457 2.959 103.599 1.00 76.69 168 ASN A C 1
ATOM 1237 O O . ASN A 1 168 ? -54.577 3.228 104.789 1.00 76.69 168 ASN A O 1
ATOM 1241 N N . GLN A 1 169 ? -55.234 3.515 102.660 1.00 68.94 169 GLN A N 1
ATOM 1242 C CA . GLN A 1 169 ? -56.301 4.483 102.967 1.00 68.94 169 GLN A CA 1
ATOM 1243 C C . GLN A 1 169 ? -57.524 3.866 103.663 1.00 68.94 169 GLN A C 1
ATOM 1245 O O . GLN A 1 169 ? -58.168 4.537 104.456 1.00 68.94 169 GLN A O 1
ATOM 1250 N N . ILE A 1 170 ? -57.859 2.600 103.386 1.00 62.97 170 ILE A N 1
ATOM 1251 C CA . ILE A 1 170 ? -58.987 1.901 104.041 1.00 62.97 170 ILE A CA 1
ATOM 1252 C C . ILE A 1 170 ? -58.579 1.338 105.422 1.00 62.97 170 ILE A C 1
ATOM 1254 O O . ILE A 1 170 ? -59.431 0.971 106.227 1.00 62.97 170 ILE A O 1
ATOM 1258 N N . GLY A 1 171 ? -57.274 1.257 105.706 1.00 57.81 171 GLY A N 1
ATOM 1259 C CA . GLY A 1 171 ? -56.720 0.786 106.979 1.00 57.81 171 GLY A CA 1
ATOM 1260 C C . GLY A 1 171 ? -56.571 1.856 108.071 1.00 57.81 171 GLY A C 1
ATOM 1261 O O . GLY A 1 171 ? -56.106 1.511 109.158 1.00 57.81 171 GLY A O 1
ATOM 1262 N N . SER A 1 172 ? -56.942 3.114 107.799 1.00 44.91 172 SER A N 1
ATOM 1263 C CA . SER A 1 172 ? -57.045 4.217 108.774 1.00 44.91 172 SER A CA 1
ATOM 1264 C C . SER A 1 172 ? -58.497 4.604 109.010 1.00 44.91 172 SER A C 1
ATOM 1266 O O . SER A 1 172 ? -58.858 4.847 110.180 1.00 44.91 172 SER A O 1
#

Radius of gyration: 60.22 Å; Cα contacts (8 Å, |Δi|>4): 40; chains: 1; bounding box: 101×23×175 Å